Protein AF-A0A1L3EV74-F1 (afdb_monomer_lite)

Secondary structure (DSSP, 8-state):
---HHHHHHHHHHTT--HHHHHHHHT--HHHHHHHHTT-SS---THHHHHHHHHHHHHHHGGGTTTS-------------------------

Organism: NCBI:txid1440763

pLDDT: mean 75.03, std 20.14, range [35.09, 95.5]

Structure (mmCIF, N/CA/C/O backbone):
data_AF-A0A1L3EV74-F1
#
_entry.id   AF-A0A1L3EV74-F1
#
loop_
_atom_site.group_PDB
_atom_site.id
_atom_site.type_symbol
_atom_site.label_atom_id
_atom_site.label_alt_id
_atom_site.label_comp_id
_atom_site.label_asym_id
_atom_site.label_entity_id
_atom_site.label_seq_id
_atom_site.pdbx_PDB_ins_code
_atom_site.Cartn_x
_atom_site.Cartn_y
_atom_site.Cartn_z
_atom_site.occupancy
_atom_site.B_iso_or_equiv
_atom_site.auth_seq_id
_atom_site.auth_comp_id
_atom_site.auth_asym_id
_atom_site.auth_atom_id
_atom_site.pdbx_PDB_model_num
ATOM 1 N N . MET A 1 1 ? 7.527 17.237 1.316 1.00 52.69 1 MET A N 1
ATOM 2 C CA . MET A 1 1 ? 7.596 16.478 0.046 1.00 52.69 1 MET A CA 1
ATOM 3 C C . MET A 1 1 ? 7.131 15.057 0.343 1.00 52.69 1 MET A C 1
ATOM 5 O O . MET A 1 1 ? 7.658 14.478 1.282 1.00 52.69 1 MET A O 1
ATOM 9 N N . GLN A 1 2 ? 6.106 14.531 -0.337 1.00 72.62 2 GLN A N 1
ATOM 10 C CA . GLN A 1 2 ? 5.629 13.170 -0.049 1.00 72.62 2 GLN A CA 1
ATOM 11 C C . GLN A 1 2 ? 6.595 12.143 -0.646 1.00 72.62 2 GLN A C 1
ATOM 13 O O . GLN A 1 2 ? 6.787 12.114 -1.860 1.00 72.62 2 GLN A O 1
ATOM 18 N N . THR A 1 3 ? 7.202 11.317 0.203 1.00 89.06 3 THR A N 1
ATOM 19 C CA . THR A 1 3 ? 8.071 10.212 -0.217 1.00 89.06 3 THR A CA 1
ATOM 20 C C . THR A 1 3 ? 7.285 8.900 -0.263 1.00 89.06 3 THR A C 1
ATOM 22 O O . THR A 1 3 ? 6.157 8.814 0.229 1.00 89.06 3 THR A O 1
ATOM 25 N N . TRP A 1 4 ? 7.882 7.850 -0.830 1.00 89.88 4 TRP A N 1
ATOM 26 C CA . TRP A 1 4 ? 7.313 6.500 -0.768 1.00 89.88 4 TRP A CA 1
ATOM 27 C C . TRP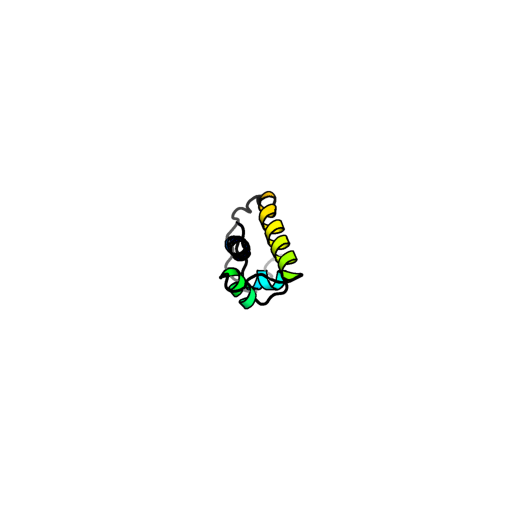 A 1 4 ? 7.139 6.010 0.667 1.00 89.88 4 TRP A C 1
ATOM 29 O O . TRP A 1 4 ? 6.094 5.451 0.985 1.00 89.88 4 TRP A O 1
ATOM 39 N N . ALA A 1 5 ? 8.111 6.306 1.532 1.00 91.19 5 ALA A N 1
ATOM 40 C CA . ALA A 1 5 ? 8.027 6.024 2.957 1.00 91.19 5 ALA A CA 1
ATOM 41 C C . ALA A 1 5 ? 6.789 6.678 3.581 1.00 91.19 5 ALA A C 1
ATOM 43 O O . ALA A 1 5 ? 5.979 5.985 4.183 1.00 91.19 5 ALA A O 1
ATOM 44 N N . THR A 1 6 ? 6.570 7.976 3.338 1.00 91.31 6 THR A N 1
ATOM 45 C CA . THR A 1 6 ? 5.391 8.690 3.857 1.00 91.31 6 THR A CA 1
ATOM 46 C C . THR A 1 6 ? 4.078 8.067 3.380 1.00 91.31 6 THR A C 1
ATOM 48 O O . THR A 1 6 ? 3.153 7.925 4.172 1.00 91.31 6 THR A O 1
ATOM 51 N N . ARG A 1 7 ? 3.992 7.652 2.109 1.00 91.69 7 ARG A N 1
ATOM 52 C CA . ARG A 1 7 ? 2.790 6.996 1.562 1.00 91.69 7 ARG A CA 1
ATOM 53 C C . ARG A 1 7 ? 2.516 5.651 2.224 1.00 91.69 7 ARG A C 1
ATOM 55 O O . ARG A 1 7 ? 1.368 5.333 2.514 1.00 91.69 7 ARG A O 1
ATOM 62 N N . ILE A 1 8 ? 3.564 4.864 2.458 1.00 92.62 8 ILE A N 1
ATOM 63 C CA . ILE A 1 8 ? 3.444 3.581 3.151 1.00 92.62 8 ILE A CA 1
ATOM 64 C C . ILE A 1 8 ? 3.030 3.816 4.607 1.00 92.62 8 ILE A C 1
ATOM 66 O O . ILE A 1 8 ? 2.105 3.160 5.070 1.00 92.62 8 ILE A O 1
ATOM 70 N N . SER A 1 9 ? 3.627 4.795 5.293 1.00 93.00 9 SER A N 1
ATOM 71 C CA . SER A 1 9 ? 3.243 5.165 6.659 1.00 93.00 9 SER A CA 1
ATOM 72 C C . SER A 1 9 ? 1.782 5.612 6.772 1.00 93.00 9 SER A C 1
ATOM 74 O O . SER A 1 9 ? 1.125 5.296 7.762 1.00 93.00 9 SER A O 1
ATOM 76 N N . ASP A 1 10 ? 1.247 6.319 5.774 1.00 92.50 10 ASP A N 1
ATOM 77 C CA . ASP A 1 10 ? -0.170 6.703 5.763 1.00 92.50 10 ASP A CA 1
ATOM 78 C C . ASP A 1 10 ? -1.081 5.471 5.612 1.00 92.50 10 ASP A C 1
ATOM 80 O O . ASP A 1 10 ? -2.010 5.265 6.394 1.00 92.50 10 ASP A O 1
ATOM 84 N N . LEU A 1 11 ? -0.742 4.569 4.682 1.00 92.81 11 LEU A N 1
ATOM 85 C CA . LEU A 1 11 ? -1.455 3.301 4.503 1.00 92.81 11 LEU A CA 1
ATOM 86 C C . LEU A 1 11 ? -1.439 2.444 5.781 1.00 92.81 11 LEU A C 1
ATOM 88 O O . LEU A 1 11 ? -2.483 1.910 6.161 1.00 92.81 11 LEU A O 1
ATOM 92 N N . THR A 1 12 ? -0.301 2.354 6.479 1.00 94.00 12 THR A N 1
ATOM 93 C CA . THR A 1 12 ? -0.206 1.610 7.747 1.00 94.00 12 THR A CA 1
ATOM 94 C C . THR A 1 12 ? -0.948 2.290 8.888 1.00 94.00 12 THR A C 1
ATOM 96 O O . THR A 1 12 ? -1.573 1.613 9.699 1.00 94.00 12 THR A O 1
ATOM 99 N N . SER A 1 13 ? -0.952 3.626 8.933 1.00 93.38 13 SER A N 1
ATOM 100 C CA . SER A 1 13 ? -1.714 4.392 9.936 1.00 93.38 13 SER A CA 1
ATOM 101 C C . SER A 1 13 ? -3.224 4.170 9.814 1.00 93.38 13 SER A C 1
ATOM 103 O O . SER A 1 13 ? -3.981 4.474 10.731 1.00 93.38 13 SER A O 1
ATOM 105 N N . ARG A 1 14 ? -3.666 3.608 8.687 1.00 88.38 14 ARG A N 1
ATOM 106 C CA . ARG A 1 14 ? -5.055 3.249 8.403 1.00 88.38 14 ARG A CA 1
ATOM 107 C C . ARG A 1 14 ? -5.332 1.753 8.520 1.00 88.38 14 ARG A C 1
ATOM 109 O O . ARG A 1 14 ? -6.341 1.279 8.005 1.00 88.38 14 ARG A O 1
ATOM 116 N N . GLY A 1 15 ? -4.434 1.025 9.181 1.00 91.81 15 GLY A N 1
ATOM 117 C CA . GLY A 1 15 ? -4.615 -0.377 9.547 1.00 91.81 15 GLY A CA 1
ATOM 118 C C . GLY A 1 15 ? -4.146 -1.388 8.505 1.00 91.81 15 GLY A C 1
ATOM 119 O O . GLY A 1 15 ? -4.350 -2.577 8.708 1.00 91.81 15 GLY A O 1
ATOM 120 N N . MET A 1 16 ? -3.519 -0.959 7.407 1.00 93.69 16 MET A N 1
ATOM 121 C CA . MET A 1 16 ? -2.997 -1.893 6.405 1.00 93.69 16 MET A CA 1
ATOM 122 C C . MET A 1 16 ? -1.629 -2.440 6.815 1.00 93.69 16 MET A C 1
ATOM 124 O O . MET A 1 16 ? -0.743 -1.685 7.216 1.00 93.69 16 MET A O 1
ATOM 128 N N . THR A 1 17 ? -1.421 -3.744 6.660 1.00 95.50 17 THR A N 1
ATOM 129 C CA . THR A 1 17 ? -0.127 -4.382 6.938 1.00 95.50 17 THR A CA 1
ATOM 130 C C . THR A 1 17 ? 0.820 -4.316 5.735 1.00 95.50 17 THR A C 1
ATOM 132 O O . THR A 1 17 ? 0.397 -4.168 4.587 1.00 95.50 17 THR A O 1
ATOM 135 N N . TYR A 1 18 ? 2.130 -4.475 5.960 1.00 93.88 18 TYR A N 1
ATOM 136 C CA . TYR A 1 18 ? 3.105 -4.547 4.859 1.00 93.88 18 TYR A CA 1
ATOM 137 C C . TYR A 1 18 ? 2.870 -5.728 3.915 1.00 93.88 18 TYR A C 1
ATOM 139 O O . TYR A 1 18 ? 3.173 -5.614 2.729 1.00 93.88 18 TYR A O 1
ATOM 147 N N . ALA A 1 19 ? 2.317 -6.833 4.421 1.00 94.62 19 ALA A N 1
ATOM 148 C CA . ALA A 1 19 ? 1.920 -7.972 3.601 1.00 94.62 19 ALA A CA 1
ATOM 149 C C . ALA A 1 19 ? 0.792 -7.585 2.640 1.00 94.62 19 ALA A C 1
ATOM 151 O O . ALA A 1 19 ? 0.947 -7.733 1.434 1.00 94.62 19 ALA A O 1
ATOM 152 N N . GLU A 1 20 ? -0.290 -6.988 3.145 1.00 94.12 20 GLU A N 1
ATOM 153 C CA . GLU A 1 20 ? -1.408 -6.540 2.305 1.00 94.12 20 GLU A CA 1
ATOM 154 C C . GLU A 1 20 ? -0.992 -5.471 1.289 1.00 94.12 20 GLU A C 1
ATOM 156 O O . GLU A 1 20 ? -1.413 -5.509 0.133 1.00 94.12 20 GLU A O 1
ATOM 161 N N . ILE A 1 21 ? -0.153 -4.514 1.698 1.00 93.81 21 ILE A N 1
ATOM 162 C CA . ILE A 1 21 ? 0.375 -3.492 0.787 1.00 93.81 21 ILE A CA 1
ATOM 163 C C . ILE A 1 21 ? 1.202 -4.161 -0.317 1.00 93.81 21 ILE A C 1
ATOM 165 O O . ILE A 1 21 ? 1.027 -3.823 -1.487 1.00 93.81 21 ILE A O 1
ATOM 169 N N . GLY A 1 22 ? 2.062 -5.116 0.048 1.00 93.75 22 GLY A N 1
ATOM 170 C CA . GLY A 1 22 ? 2.901 -5.881 -0.871 1.00 93.75 22 GLY A CA 1
ATOM 171 C C . GLY A 1 22 ? 2.094 -6.651 -1.912 1.00 93.75 22 GLY A C 1
ATOM 172 O O . GLY A 1 22 ? 2.308 -6.456 -3.109 1.00 93.75 22 GLY A O 1
ATOM 173 N N . GLU A 1 23 ? 1.097 -7.417 -1.468 1.00 94.25 23 GLU A N 1
ATOM 174 C CA . GLU A 1 23 ? 0.186 -8.167 -2.342 1.00 94.25 23 GLU A CA 1
ATOM 175 C C . GLU A 1 23 ? -0.496 -7.253 -3.370 1.00 94.25 23 GLU A C 1
ATOM 177 O O . GLU A 1 23 ? -0.559 -7.562 -4.561 1.00 94.25 23 GLU A O 1
ATOM 182 N N . ARG A 1 24 ? -0.950 -6.067 -2.945 1.00 93.06 24 ARG A N 1
ATOM 183 C CA . ARG A 1 24 ? -1.648 -5.127 -3.839 1.00 93.06 24 ARG A CA 1
ATOM 184 C C . ARG A 1 24 ? -0.737 -4.452 -4.860 1.00 93.06 24 ARG A C 1
ATOM 186 O O . ARG A 1 24 ? -1.208 -4.093 -5.940 1.00 93.06 24 ARG A O 1
ATOM 193 N N . ILE A 1 25 ? 0.541 -4.254 -4.543 1.00 93.00 25 ILE A N 1
ATOM 194 C CA . ILE A 1 25 ? 1.500 -3.591 -5.444 1.00 93.00 25 ILE A CA 1
ATOM 195 C C . ILE A 1 25 ? 2.431 -4.572 -6.168 1.00 93.00 25 ILE A C 1
ATOM 197 O O . ILE A 1 25 ? 3.231 -4.129 -6.989 1.00 93.00 25 ILE A O 1
ATOM 201 N N . GLY A 1 26 ? 2.314 -5.876 -5.896 1.00 91.94 26 GLY A N 1
ATOM 202 C CA . GLY A 1 26 ? 3.137 -6.929 -6.494 1.00 91.94 26 GLY A CA 1
ATOM 203 C C . GLY A 1 26 ? 4.560 -7.002 -5.931 1.00 91.94 26 GLY A C 1
ATOM 204 O O . GLY A 1 26 ? 5.486 -7.340 -6.663 1.00 91.94 26 GLY A O 1
ATOM 205 N N . LEU A 1 27 ? 4.759 -6.644 -4.658 1.00 90.31 27 LEU A N 1
ATOM 206 C CA . LEU A 1 27 ? 6.063 -6.672 -3.987 1.00 90.31 27 LEU A CA 1
ATOM 207 C C . LEU A 1 27 ? 6.031 -7.535 -2.726 1.00 90.31 27 LEU A C 1
ATOM 209 O O . LEU A 1 27 ? 5.025 -7.610 -2.031 1.00 90.31 27 LEU A O 1
ATOM 213 N N . ALA A 1 28 ? 7.175 -8.119 -2.375 1.00 92.44 28 ALA A N 1
ATOM 214 C CA . ALA A 1 28 ? 7.320 -8.823 -1.108 1.00 92.44 28 ALA A CA 1
ATOM 215 C C . ALA A 1 28 ? 7.203 -7.851 0.090 1.00 92.44 28 ALA A C 1
ATOM 217 O O . ALA A 1 28 ? 7.687 -6.715 0.008 1.00 92.44 28 ALA A O 1
ATOM 218 N N . PRO A 1 29 ? 6.659 -8.289 1.244 1.00 91.25 29 PRO A N 1
ATOM 219 C CA . PRO A 1 29 ? 6.520 -7.447 2.438 1.00 91.25 29 PRO A CA 1
ATOM 220 C C . PRO A 1 29 ? 7.857 -6.878 2.929 1.00 91.25 29 PRO A C 1
ATOM 222 O O . PRO A 1 29 ? 7.922 -5.734 3.375 1.00 91.25 29 PRO A O 1
ATOM 225 N N . SER A 1 30 ? 8.951 -7.633 2.790 1.00 91.06 30 SER A N 1
ATOM 226 C CA . SER A 1 30 ? 10.302 -7.159 3.119 1.00 91.06 30 SER A CA 1
ATOM 227 C C . SER A 1 30 ? 10.738 -5.986 2.234 1.00 91.06 30 SER A C 1
ATOM 229 O O . SER A 1 30 ? 11.356 -5.044 2.723 1.00 91.06 30 SER A O 1
ATOM 231 N N . THR A 1 31 ? 10.366 -5.994 0.949 1.00 90.38 31 THR A N 1
ATOM 232 C CA . THR A 1 31 ? 10.621 -4.881 0.021 1.00 90.38 31 THR A CA 1
ATOM 233 C C . THR A 1 31 ? 9.793 -3.653 0.394 1.00 90.38 31 THR A C 1
ATOM 235 O O . THR A 1 31 ? 10.300 -2.535 0.340 1.00 90.38 31 THR A O 1
ATOM 238 N N . VAL A 1 32 ? 8.545 -3.842 0.834 1.00 92.06 32 VAL A N 1
ATOM 239 C CA . VAL A 1 32 ? 7.713 -2.750 1.370 1.00 92.06 32 VAL A CA 1
ATOM 240 C C . VAL A 1 32 ? 8.358 -2.134 2.616 1.00 92.06 32 VAL A C 1
ATOM 242 O O . VAL A 1 32 ? 8.415 -0.912 2.721 1.00 92.06 32 VAL A O 1
ATOM 245 N N . GLY A 1 33 ? 8.917 -2.946 3.518 1.00 91.56 33 GLY A N 1
ATOM 246 C CA . GLY A 1 33 ? 9.650 -2.461 4.694 1.00 91.56 33 GLY A CA 1
ATOM 247 C C . GLY A 1 33 ? 10.917 -1.662 4.352 1.00 91.56 33 GLY A C 1
ATOM 248 O O . GLY A 1 33 ? 11.200 -0.641 4.984 1.00 91.56 33 GLY A O 1
ATOM 249 N N . ASP A 1 34 ? 11.654 -2.073 3.318 1.00 90.56 34 ASP A N 1
ATOM 250 C CA . ASP A 1 34 ? 12.850 -1.363 2.836 1.00 90.56 34 ASP A CA 1
ATOM 251 C C . ASP A 1 34 ? 12.498 0.003 2.210 1.00 90.56 34 ASP A C 1
ATOM 253 O O . ASP A 1 34 ? 13.191 1.003 2.425 1.00 90.56 34 ASP A O 1
ATOM 257 N N . LEU A 1 35 ? 11.356 0.069 1.512 1.00 89.88 35 LEU A N 1
ATOM 258 C CA . LEU A 1 35 ? 10.765 1.308 0.999 1.00 89.88 35 LEU A CA 1
ATOM 259 C C . LEU A 1 35 ? 10.242 2.212 2.125 1.00 89.88 35 LEU A C 1
ATOM 261 O O . LEU A 1 35 ? 10.455 3.424 2.077 1.00 89.88 35 LEU A O 1
ATOM 265 N N . ALA A 1 36 ? 9.595 1.636 3.142 1.00 89.94 36 ALA A N 1
ATOM 266 C CA . ALA A 1 36 ? 9.091 2.356 4.313 1.00 89.94 36 ALA A CA 1
ATOM 267 C C . ALA A 1 36 ? 10.226 2.992 5.126 1.00 89.94 36 ALA A C 1
ATOM 269 O O . ALA A 1 36 ? 10.107 4.117 5.601 1.00 89.94 36 ALA A O 1
ATOM 270 N N . SER A 1 37 ? 11.356 2.292 5.231 1.00 88.56 37 SER A N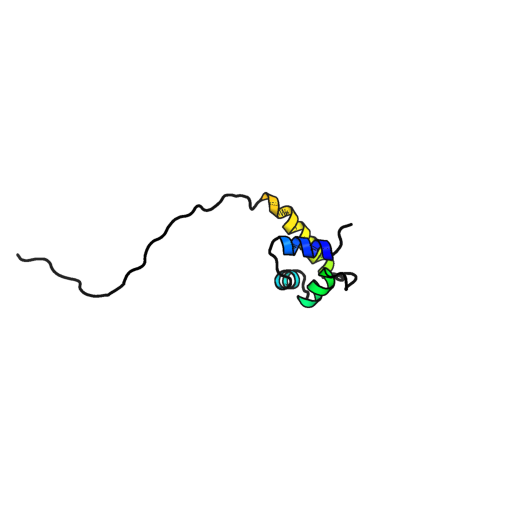 1
ATOM 271 C CA . SER A 1 37 ? 12.547 2.768 5.943 1.00 88.56 37 SER A CA 1
ATOM 272 C C . SER A 1 37 ? 13.388 3.755 5.121 1.00 88.56 37 SER A C 1
ATOM 274 O O . SER A 1 37 ? 14.378 4.280 5.622 1.00 88.56 37 SER A O 1
ATOM 276 N N . GLY A 1 38 ? 13.041 3.983 3.847 1.00 82.19 38 GLY A N 1
ATOM 277 C CA . GLY A 1 38 ? 13.797 4.848 2.936 1.00 82.19 38 GLY A CA 1
ATOM 278 C C . GLY A 1 38 ? 15.153 4.282 2.499 1.00 82.19 38 GLY A C 1
ATOM 279 O O . GLY A 1 38 ? 15.969 5.018 1.943 1.00 82.19 38 GLY A O 1
ATOM 280 N N . ARG A 1 39 ? 15.407 2.988 2.740 1.00 75.06 39 ARG A N 1
ATOM 281 C CA . ARG A 1 39 ? 16.663 2.311 2.382 1.00 75.06 39 ARG A CA 1
ATOM 282 C C . ARG A 1 39 ? 16.709 1.993 0.876 1.00 75.06 39 ARG A C 1
ATOM 284 O O . ARG A 1 39 ? 17.773 2.084 0.264 1.00 75.06 39 ARG A O 1
ATOM 291 N N . SER A 1 40 ? 15.543 1.772 0.257 1.00 77.19 40 SER A N 1
ATOM 292 C CA . SER A 1 40 ? 15.368 1.671 -1.199 1.00 77.19 40 SER A CA 1
ATOM 293 C C . SER A 1 40 ? 14.931 2.987 -1.834 1.00 77.19 40 SER A C 1
ATOM 295 O O . SER A 1 40 ? 13.975 3.627 -1.399 1.00 77.19 40 SER A O 1
ATOM 297 N N . LYS A 1 41 ? 15.595 3.367 -2.936 1.00 65.50 41 LYS A N 1
ATOM 298 C CA . LYS A 1 41 ? 15.405 4.682 -3.572 1.00 65.50 41 LYS A CA 1
ATOM 299 C C . LYS A 1 41 ? 14.090 4.868 -4.332 1.00 65.50 41 LYS A C 1
ATOM 301 O O . LYS A 1 41 ? 13.727 6.020 -4.544 1.00 65.50 41 LYS A O 1
ATOM 306 N N . SER A 1 42 ? 13.383 3.813 -4.749 1.00 67.81 42 SER A N 1
ATOM 307 C CA . SER A 1 42 ? 11.999 3.865 -5.272 1.00 67.81 42 SER A CA 1
ATOM 308 C C . SER A 1 42 ? 11.521 2.471 -5.703 1.00 67.81 42 SER A C 1
ATOM 310 O O . SER A 1 42 ? 12.328 1.721 -6.260 1.00 67.81 42 SER A O 1
ATOM 312 N N . PRO A 1 43 ? 10.224 2.138 -5.554 1.00 76.75 43 PRO A N 1
ATOM 313 C CA . PRO A 1 43 ? 9.640 1.032 -6.302 1.00 76.75 43 PRO A CA 1
ATOM 314 C C . PRO A 1 43 ? 9.780 1.343 -7.799 1.00 76.75 43 PRO A C 1
ATOM 316 O O . PRO A 1 43 ? 9.627 2.494 -8.212 1.00 76.75 43 PRO A O 1
ATOM 319 N N . ARG A 1 44 ? 10.131 0.354 -8.625 1.00 81.69 44 ARG A N 1
ATOM 320 C CA . ARG A 1 44 ? 10.313 0.558 -10.072 1.00 81.69 44 ARG A CA 1
ATOM 321 C C . ARG A 1 44 ? 9.077 0.144 -10.862 1.00 81.69 44 ARG A C 1
ATOM 323 O O . ARG A 1 44 ? 8.354 -0.763 -10.463 1.00 81.69 44 ARG A O 1
ATOM 330 N N . GLY A 1 45 ? 8.879 0.813 -11.998 1.00 86.12 45 GLY A N 1
ATOM 331 C CA . GLY A 1 45 ? 7.870 0.466 -12.996 1.00 86.12 45 GLY A CA 1
ATOM 332 C C . GLY A 1 45 ? 6.453 0.435 -12.428 1.00 86.12 45 GLY A C 1
ATOM 333 O O . GLY A 1 45 ? 5.967 1.414 -11.866 1.00 86.12 45 GLY A O 1
ATOM 334 N N . GLU A 1 46 ? 5.802 -0.711 -12.578 1.00 88.62 46 GLU A N 1
ATOM 335 C CA . GLU A 1 46 ? 4.400 -0.916 -12.224 1.00 88.62 46 GLU A CA 1
ATOM 336 C C . GLU A 1 46 ? 4.121 -0.750 -10.719 1.00 88.62 46 GLU A C 1
ATOM 338 O O . GLU A 1 46 ? 3.108 -0.162 -10.340 1.00 88.62 46 GLU A O 1
ATOM 343 N N . ALA A 1 47 ? 5.052 -1.162 -9.851 1.00 90.38 47 ALA A N 1
ATOM 344 C CA . ALA A 1 47 ? 4.875 -1.074 -8.402 1.00 90.38 47 ALA A CA 1
ATOM 345 C C . ALA A 1 47 ? 4.742 0.379 -7.913 1.00 90.38 47 ALA A C 1
ATOM 347 O O . ALA A 1 47 ? 3.977 0.661 -6.992 1.00 90.38 47 ALA A O 1
ATOM 348 N N . ALA A 1 48 ? 5.439 1.327 -8.552 1.00 90.94 48 ALA A N 1
ATOM 349 C CA . ALA A 1 48 ? 5.302 2.750 -8.239 1.00 90.94 48 ALA A CA 1
ATOM 350 C C . ALA A 1 48 ? 3.912 3.282 -8.605 1.00 90.94 48 ALA A C 1
ATOM 352 O O . ALA A 1 48 ? 3.311 4.039 -7.839 1.00 90.94 48 ALA A O 1
ATOM 353 N N . ILE A 1 49 ? 3.392 2.861 -9.760 1.00 92.81 49 ILE A N 1
ATOM 354 C CA . ILE A 1 49 ? 2.063 3.245 -10.240 1.00 92.81 49 ILE A CA 1
ATOM 355 C C . ILE A 1 49 ? 1.002 2.684 -9.288 1.00 92.81 49 ILE A C 1
ATOM 357 O O . ILE A 1 49 ? 0.187 3.448 -8.772 1.00 92.81 49 ILE A O 1
ATOM 361 N N . ARG A 1 50 ? 1.072 1.383 -8.976 1.00 93.75 50 ARG A N 1
ATOM 362 C CA . ARG A 1 50 ? 0.134 0.707 -8.067 1.00 93.75 50 ARG A CA 1
ATOM 363 C C . ARG A 1 50 ? 0.170 1.281 -6.655 1.00 93.75 50 ARG A C 1
ATOM 365 O O . ARG A 1 50 ? -0.884 1.502 -6.070 1.00 93.75 50 ARG A O 1
ATOM 372 N N . LEU A 1 51 ? 1.352 1.584 -6.115 1.00 92.06 51 LEU A N 1
ATOM 373 C CA . LEU A 1 51 ? 1.473 2.187 -4.785 1.00 92.06 51 LEU A CA 1
ATOM 374 C C . LEU A 1 51 ? 0.887 3.604 -4.744 1.00 92.06 51 LEU A C 1
ATOM 376 O O . LEU A 1 51 ? 0.205 3.968 -3.787 1.00 92.06 51 LEU A O 1
ATOM 380 N N . ASN A 1 52 ? 1.128 4.405 -5.784 1.00 92.69 52 ASN A N 1
ATOM 381 C CA . ASN A 1 52 ? 0.530 5.732 -5.899 1.00 92.69 52 ASN A CA 1
ATOM 382 C C . ASN A 1 52 ? -0.999 5.653 -5.991 1.00 92.69 52 ASN A C 1
ATOM 384 O O . ASN A 1 52 ? -1.692 6.423 -5.329 1.00 92.69 52 ASN A O 1
ATOM 388 N N . ASP A 1 53 ? -1.513 4.730 -6.798 1.00 93.62 53 ASP A N 1
ATOM 389 C CA . ASP A 1 53 ? -2.946 4.548 -6.988 1.00 93.62 53 ASP A CA 1
ATOM 390 C C . ASP A 1 53 ? -3.634 4.032 -5.716 1.00 93.62 53 ASP A C 1
ATOM 392 O O . ASP A 1 53 ? -4.599 4.637 -5.256 1.00 93.62 53 ASP A O 1
ATOM 396 N N . LEU A 1 54 ? -3.058 3.021 -5.055 1.00 93.06 54 LEU A N 1
ATOM 397 C CA . LEU A 1 54 ? -3.529 2.505 -3.767 1.00 93.06 54 LEU A CA 1
ATOM 398 C C . LEU A 1 54 ? -3.599 3.605 -2.702 1.00 93.06 54 LEU A C 1
ATOM 400 O O . LEU A 1 54 ? -4.600 3.723 -1.993 1.00 93.06 54 LEU A O 1
ATOM 404 N N . HIS A 1 55 ? -2.551 4.427 -2.606 1.00 93.69 55 HIS A N 1
ATOM 405 C CA . HIS A 1 55 ? -2.523 5.564 -1.694 1.00 93.69 55 HIS A CA 1
ATOM 406 C C . HIS A 1 55 ? -3.645 6.559 -2.007 1.00 93.69 55 HIS A C 1
ATOM 408 O O . HIS A 1 55 ? -4.395 6.931 -1.108 1.00 93.69 55 HIS A O 1
ATOM 414 N N . ARG A 1 56 ? -3.820 6.947 -3.278 1.00 92.00 56 ARG A N 1
ATOM 415 C CA . ARG A 1 56 ? -4.891 7.867 -3.699 1.00 92.00 56 ARG A CA 1
ATOM 416 C C . ARG A 1 56 ? -6.282 7.314 -3.403 1.00 92.00 56 ARG A C 1
ATOM 418 O O . ARG A 1 56 ? -7.071 8.013 -2.775 1.00 92.00 56 ARG A O 1
ATOM 425 N N . GLN A 1 57 ? -6.562 6.070 -3.796 1.00 91.12 57 GLN A N 1
ATOM 426 C CA . GLN A 1 57 ? -7.845 5.411 -3.540 1.00 91.12 57 GLN A CA 1
ATOM 427 C C . GLN A 1 57 ? -8.179 5.439 -2.054 1.00 91.12 57 GLN A C 1
ATOM 429 O O . GLN A 1 57 ? -9.251 5.886 -1.657 1.00 91.12 57 GLN A O 1
ATOM 434 N N . ARG A 1 58 ? -7.223 5.029 -1.215 1.00 89.56 58 ARG A N 1
ATOM 435 C CA . ARG A 1 58 ? -7.423 5.041 0.226 1.00 89.56 58 ARG A CA 1
ATOM 436 C C . ARG A 1 58 ? -7.663 6.464 0.699 1.00 89.56 58 ARG A C 1
ATOM 438 O O . ARG A 1 58 ? -8.638 6.680 1.415 1.00 89.56 58 ARG A O 1
ATOM 445 N N . MET A 1 59 ? -6.828 7.444 0.355 1.00 88.44 59 MET A N 1
ATOM 446 C CA . MET A 1 59 ? -7.005 8.826 0.835 1.00 88.44 59 MET A CA 1
ATOM 447 C C . MET A 1 59 ? -8.366 9.420 0.464 1.00 88.44 59 MET A C 1
ATOM 449 O O . MET A 1 59 ? -8.954 10.120 1.286 1.00 88.44 59 MET A O 1
ATOM 453 N N . ASN A 1 60 ? -8.906 9.062 -0.700 1.00 83.31 60 ASN A N 1
ATOM 454 C CA . ASN A 1 60 ? -10.237 9.477 -1.136 1.00 83.31 60 ASN A CA 1
ATOM 455 C C . ASN A 1 60 ? -11.394 8.723 -0.450 1.00 83.31 60 ASN A C 1
ATOM 457 O O . ASN A 1 60 ? -12.472 9.290 -0.312 1.00 83.31 60 ASN A O 1
ATOM 461 N N . GLN A 1 61 ? -11.186 7.501 0.048 1.00 70.25 61 GLN A N 1
ATOM 462 C CA . GLN A 1 61 ? -12.220 6.702 0.732 1.00 70.25 61 GLN A CA 1
ATOM 463 C C . GLN A 1 61 ? -12.660 7.249 2.107 1.00 70.25 61 GLN A C 1
ATOM 465 O O . GLN A 1 61 ? -13.548 6.675 2.727 1.00 70.25 61 GLN A O 1
ATOM 470 N N . ARG A 1 62 ? -12.108 8.373 2.595 1.00 57.16 62 ARG A N 1
ATOM 471 C CA . ARG A 1 62 ? -12.618 9.034 3.816 1.00 57.16 62 ARG A CA 1
ATOM 472 C C . ARG A 1 62 ? -14.047 9.586 3.681 1.00 57.16 62 ARG A C 1
ATOM 474 O O . ARG A 1 62 ? -14.625 9.961 4.696 1.00 57.16 62 ARG A O 1
ATOM 481 N N . VAL A 1 63 ? -14.592 9.683 2.467 1.00 54.00 63 VAL A N 1
ATOM 482 C CA . VAL A 1 63 ? -15.910 10.300 2.240 1.00 54.00 63 VAL A CA 1
ATOM 483 C C . VAL A 1 63 ? -17.061 9.293 2.353 1.00 54.00 63 VAL A C 1
ATOM 485 O O . VAL A 1 63 ? -18.156 9.696 2.723 1.00 54.00 63 VAL A O 1
ATOM 488 N N . GLU A 1 64 ? -16.830 7.995 2.123 1.00 47.09 64 GLU A N 1
ATOM 489 C CA . GLU A 1 64 ? -17.936 7.025 1.986 1.00 47.09 64 GLU A CA 1
ATOM 490 C C . GLU A 1 64 ? -18.060 6.004 3.131 1.00 47.09 64 GLU A C 1
ATOM 492 O O . GLU A 1 64 ? -19.114 5.397 3.281 1.00 47.09 64 GLU A O 1
ATOM 497 N N . ASP A 1 65 ? -17.058 5.871 4.007 1.00 45.94 65 ASP A N 1
ATOM 498 C CA . ASP A 1 65 ? -17.105 4.946 5.161 1.00 45.94 65 ASP A CA 1
ATOM 499 C C . ASP A 1 65 ? -17.664 5.595 6.449 1.00 45.94 65 ASP A C 1
ATOM 501 O O . ASP A 1 65 ? -17.516 5.074 7.547 1.00 45.94 65 ASP A O 1
ATOM 505 N N . GLN A 1 66 ? -18.309 6.765 6.336 1.00 42.97 66 GLN A N 1
ATOM 506 C CA . GLN A 1 66 ? -19.070 7.384 7.436 1.00 42.97 66 GLN A CA 1
ATOM 507 C C . GLN A 1 66 ? -20.585 7.102 7.359 1.00 42.97 66 GLN A C 1
ATOM 509 O O . GLN A 1 66 ? -21.368 7.788 8.015 1.00 42.97 66 GLN A O 1
ATOM 514 N N . HIS A 1 67 ? -21.026 6.083 6.610 1.00 35.09 67 HIS A N 1
ATOM 515 C CA . HIS A 1 67 ? -22.421 5.627 6.648 1.00 35.09 67 HIS A CA 1
ATOM 516 C C . HIS A 1 67 ? -22.679 4.678 7.841 1.00 35.09 67 HIS A C 1
ATOM 518 O O . HIS A 1 67 ? -22.784 3.470 7.685 1.00 35.09 67 HIS A O 1
ATOM 524 N N . GLU A 1 68 ? -22.789 5.303 9.018 1.00 50.41 68 GLU A N 1
ATOM 525 C CA . GLU A 1 68 ? -23.558 4.921 10.219 1.00 50.41 68 GLU A CA 1
ATOM 526 C C . GLU A 1 68 ? -23.166 3.650 11.041 1.00 50.41 68 GLU A C 1
ATOM 528 O O . GLU A 1 68 ? -22.859 2.591 10.493 1.00 50.41 68 GLU A O 1
ATOM 533 N N . PRO A 1 69 ? -23.184 3.724 12.399 1.00 50.31 69 PRO A N 1
ATOM 534 C CA . PRO A 1 69 ? -22.736 2.658 13.278 1.00 50.31 69 PRO A CA 1
ATOM 535 C C . PRO A 1 69 ? -23.844 1.623 13.484 1.00 50.31 69 PRO A C 1
ATOM 537 O O . PRO A 1 69 ? -24.959 1.951 13.902 1.00 50.31 69 PRO A O 1
ATOM 540 N N . HIS A 1 70 ? -23.524 0.341 13.310 1.00 49.53 70 HIS A N 1
ATOM 541 C CA . HIS A 1 70 ? -24.359 -0.696 13.900 1.00 49.53 70 HIS A CA 1
ATOM 542 C C . HIS A 1 70 ? -24.168 -0.674 15.419 1.00 49.53 70 HIS A C 1
ATOM 544 O O . HIS A 1 70 ? -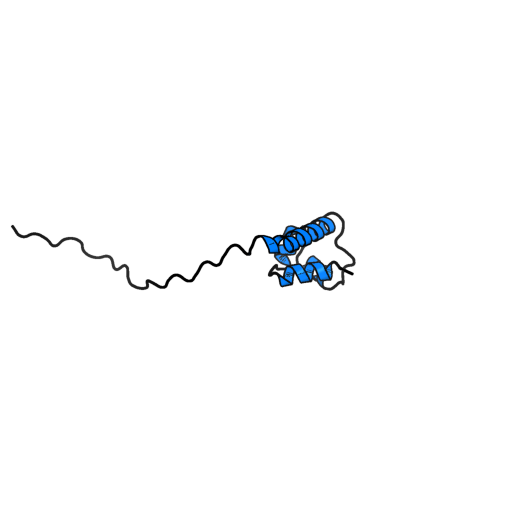23.176 -1.128 15.989 1.00 49.53 70 HIS A O 1
ATOM 550 N N . ARG A 1 71 ? -25.170 -0.070 16.056 1.00 49.12 71 ARG A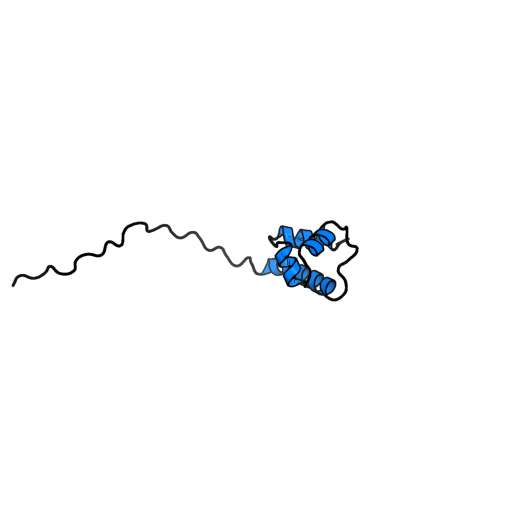 N 1
ATOM 551 C CA . ARG A 1 71 ? -25.524 -0.206 17.462 1.00 49.12 71 ARG A CA 1
ATOM 552 C C . ARG A 1 71 ? -25.342 -1.647 17.951 1.00 49.12 71 ARG A C 1
ATOM 554 O O . ARG A 1 71 ? -25.801 -2.592 17.319 1.00 49.12 71 ARG A O 1
ATOM 561 N N . THR A 1 72 ? -24.776 -1.761 19.149 1.00 53.12 72 THR A N 1
ATOM 562 C CA . THR A 1 72 ? -25.049 -2.807 20.143 1.00 53.12 72 THR A CA 1
ATOM 563 C C . THR A 1 72 ? -26.441 -3.435 20.002 1.00 53.12 72 THR A C 1
ATOM 565 O O . THR A 1 72 ? -27.453 -2.751 20.162 1.00 53.12 72 THR A O 1
ATOM 568 N N . SER A 1 73 ? -26.488 -4.751 19.794 1.00 48.56 73 SER A N 1
ATOM 569 C CA . SER A 1 73 ? -27.614 -5.633 20.136 1.00 48.56 73 SER A CA 1
ATOM 570 C C . SER A 1 73 ? -27.195 -7.080 19.861 1.00 48.56 73 SER A C 1
ATOM 572 O O . SER A 1 73 ? -26.755 -7.367 18.759 1.00 48.56 73 SER A O 1
ATOM 574 N N . ALA A 1 74 ? -27.280 -8.062 20.749 1.00 49.75 74 ALA A N 1
ATOM 575 C CA . ALA A 1 74 ? -27.582 -8.123 22.168 1.00 49.75 74 ALA A CA 1
ATOM 576 C C . ALA A 1 74 ? -27.056 -9.487 22.656 1.00 49.75 74 ALA A C 1
ATOM 578 O O . ALA A 1 74 ? -26.961 -10.443 21.886 1.00 49.75 74 ALA A O 1
ATOM 579 N N . ALA A 1 75 ? -26.726 -9.573 23.939 1.00 52.34 75 ALA A N 1
ATOM 580 C CA . ALA A 1 75 ? -26.496 -10.828 24.632 1.00 52.34 75 ALA A CA 1
ATOM 581 C C . ALA A 1 75 ? -27.734 -11.744 24.581 1.00 52.34 75 ALA A C 1
ATOM 583 O O . ALA A 1 75 ? -28.849 -11.249 24.727 1.00 52.34 75 ALA A O 1
ATOM 584 N N . SER A 1 76 ? -27.489 -13.053 24.439 1.00 49.81 76 SER A N 1
ATOM 585 C CA . SER A 1 76 ? -28.269 -14.264 24.803 1.00 49.81 76 SER A CA 1
ATOM 586 C C . SER A 1 76 ? -28.093 -15.298 23.674 1.00 49.81 76 SER A C 1
ATOM 588 O O . SER A 1 76 ? -28.218 -14.965 22.509 1.00 49.81 76 SER A O 1
ATOM 590 N N . ALA A 1 77 ? -27.697 -16.549 23.888 1.00 57.66 77 ALA A N 1
ATOM 591 C CA . ALA A 1 77 ? -27.965 -17.419 25.013 1.00 57.66 77 ALA A CA 1
ATOM 592 C C . ALA A 1 77 ? -26.821 -18.430 25.203 1.00 57.66 77 ALA A C 1
ATOM 594 O O . ALA A 1 77 ? -26.388 -19.096 24.264 1.00 57.66 77 ALA A O 1
ATOM 595 N N . GLY A 1 78 ? -26.370 -18.571 26.448 1.00 43.50 78 GLY A N 1
ATOM 596 C CA . GLY A 1 78 ? -25.953 -19.880 26.927 1.00 43.50 78 GLY A CA 1
ATOM 597 C C . GLY A 1 78 ? -27.186 -20.742 27.222 1.00 43.50 78 GLY A C 1
ATOM 598 O O . GLY A 1 78 ? -28.282 -20.209 27.385 1.00 43.50 78 GLY A O 1
ATOM 599 N N . ALA A 1 79 ? -26.932 -22.042 27.369 1.00 48.28 79 ALA A N 1
ATOM 600 C CA . ALA A 1 79 ? -27.780 -23.091 27.951 1.00 48.28 79 ALA A CA 1
ATOM 601 C C . ALA A 1 79 ? -28.427 -24.093 26.967 1.00 48.28 79 ALA A C 1
ATOM 603 O O . ALA A 1 79 ? -29.500 -23.886 26.414 1.00 48.28 79 ALA A O 1
ATOM 604 N N . THR A 1 80 ? -27.728 -25.232 26.850 1.00 51.00 80 THR A N 1
ATOM 605 C CA . THR A 1 80 ? -28.255 -26.611 26.904 1.00 51.00 80 THR A CA 1
ATOM 606 C C . THR A 1 80 ? -29.313 -27.037 25.879 1.00 51.00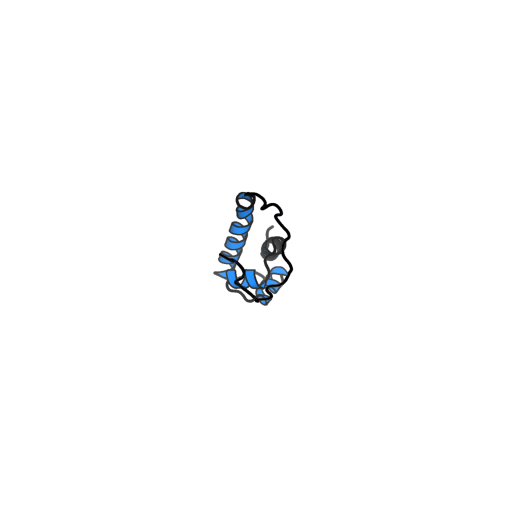 80 THR A C 1
ATOM 608 O O . THR A 1 80 ? -30.511 -26.956 26.129 1.00 51.00 80 THR A O 1
ATOM 611 N N . ALA A 1 81 ? -28.858 -27.654 24.785 1.00 44.91 81 ALA A N 1
ATOM 612 C CA . ALA A 1 81 ? -29.661 -28.599 24.010 1.00 44.91 81 ALA A CA 1
ATOM 613 C C . ALA A 1 81 ? -29.469 -30.015 24.587 1.00 44.91 81 ALA A C 1
ATOM 615 O O . ALA A 1 81 ? -28.687 -30.810 24.069 1.00 44.91 81 ALA A O 1
ATOM 616 N N . GLU A 1 82 ? -30.151 -30.308 25.697 1.00 41.22 82 GLU A N 1
ATOM 617 C CA . GLU A 1 82 ? -30.411 -31.684 26.124 1.00 41.22 82 GLU A CA 1
ATOM 618 C C . GLU A 1 82 ? -31.679 -32.151 25.399 1.00 41.22 82 GLU A C 1
ATOM 620 O O . GLU A 1 82 ? -32.776 -31.630 25.599 1.00 41.22 82 GLU A O 1
ATOM 625 N N . ALA A 1 83 ? -31.501 -33.084 24.471 1.00 48.91 83 ALA A N 1
ATOM 626 C CA . ALA A 1 83 ? -32.583 -33.726 23.754 1.00 48.91 83 ALA A CA 1
ATOM 627 C C . ALA A 1 83 ? -33.182 -34.839 24.625 1.00 48.91 83 ALA A C 1
ATOM 629 O O . ALA A 1 83 ? -32.567 -35.893 24.752 1.00 48.91 83 ALA A O 1
ATOM 630 N N . ALA A 1 84 ? -34.388 -34.647 25.167 1.00 46.94 84 ALA A N 1
ATOM 631 C CA . ALA A 1 84 ? -35.273 -35.752 25.534 1.00 46.94 84 ALA A CA 1
ATOM 632 C C . ALA A 1 84 ? -36.729 -35.299 25.755 1.00 46.94 84 ALA A C 1
ATOM 634 O O . ALA A 1 84 ? -37.027 -34.464 26.599 1.00 46.94 84 ALA A O 1
ATOM 635 N N . GLN A 1 85 ? -37.620 -36.008 25.059 1.00 51.78 85 GLN A N 1
ATOM 636 C CA . GLN A 1 85 ? -38.993 -36.351 25.447 1.00 51.78 85 GLN A CA 1
ATOM 637 C C . GLN A 1 85 ? -40.159 -35.431 25.029 1.00 51.78 85 GLN A C 1
ATOM 639 O O . GLN A 1 85 ? -40.597 -34.506 25.705 1.00 51.78 85 GLN A O 1
ATOM 644 N N . VAL A 1 86 ? -40.713 -35.826 23.882 1.00 49.97 86 VAL A N 1
ATOM 645 C CA . VAL A 1 86 ? -42.046 -35.539 23.351 1.00 49.97 86 VAL A CA 1
ATOM 646 C C . VAL A 1 86 ? -43.055 -36.559 23.915 1.00 49.97 86 VAL A C 1
ATOM 648 O O . VAL A 1 86 ? -42.717 -37.730 24.063 1.00 49.97 86 VAL A O 1
ATOM 651 N N . VAL A 1 87 ? -44.297 -36.091 24.122 1.00 46.75 87 VAL A N 1
ATOM 652 C CA . VAL A 1 87 ? -45.567 -36.801 24.427 1.00 46.75 87 VAL A CA 1
ATOM 653 C C . VAL A 1 87 ? -45.924 -36.996 25.910 1.00 46.75 87 VAL A C 1
ATOM 655 O O . VAL A 1 87 ? -45.617 -38.004 26.534 1.00 46.75 87 VAL A O 1
ATOM 658 N N . LEU A 1 88 ? -46.746 -36.066 26.417 1.00 49.66 88 LEU A N 1
ATOM 659 C CA . LEU A 1 88 ? -47.834 -36.385 27.346 1.00 49.66 88 LEU A CA 1
ATOM 660 C C . LEU A 1 88 ? -49.014 -35.415 27.143 1.00 49.66 88 LEU A C 1
ATOM 662 O O . LEU A 1 88 ? -48.922 -34.245 27.499 1.00 49.66 88 LEU A O 1
ATOM 666 N N . THR A 1 89 ? -50.097 -35.901 26.528 1.00 48.12 89 THR A N 1
ATOM 667 C CA . THR A 1 89 ? -51.507 -35.433 26.588 1.00 48.12 89 THR A CA 1
ATOM 668 C C . THR A 1 89 ? -52.250 -36.294 25.554 1.00 48.12 89 THR A C 1
ATOM 670 O O . THR A 1 89 ? -51.860 -36.313 24.395 1.00 48.12 89 THR A O 1
ATOM 673 N N . ARG A 1 90 ? -53.259 -37.105 25.885 1.00 45.66 90 ARG A N 1
ATOM 674 C CA . ARG A 1 90 ? -54.485 -36.735 26.595 1.00 45.66 90 ARG A CA 1
ATOM 675 C C . ARG A 1 90 ? -55.218 -37.992 27.086 1.00 45.66 90 ARG A C 1
ATOM 677 O O . ARG A 1 90 ? -55.350 -38.952 26.337 1.00 45.66 90 ARG A O 1
ATOM 684 N N . ALA A 1 91 ? -55.723 -37.931 28.314 1.00 51.97 91 ALA A N 1
ATOM 685 C CA . ALA A 1 91 ? -56.780 -38.798 28.820 1.00 51.97 91 ALA A CA 1
ATOM 686 C C . ALA A 1 91 ? -58.138 -38.391 28.218 1.00 51.97 91 ALA A C 1
ATOM 688 O O . ALA A 1 91 ? -58.429 -37.195 28.105 1.00 51.97 91 ALA A O 1
ATOM 689 N N . GLY A 1 92 ? -58.953 -39.380 27.860 1.00 45.78 92 GLY A N 1
ATOM 690 C CA . GLY A 1 92 ? -60.317 -39.239 27.355 1.00 45.78 92 GLY A CA 1
ATOM 691 C C . GLY A 1 92 ? -60.817 -40.577 26.857 1.00 45.78 92 GLY A C 1
ATOM 692 O O . GLY A 1 92 ? -60.535 -40.868 25.678 1.00 45.78 92 GLY A O 1
#

Sequence (92 aa):
MQTWATRISDLTSRGMTYAEIGERIGLAPSTVGDLASGRSKSPRGEAAIRLNDLHRQRMNQRVEDQHEPHRTSAASAGATAEAAQVVLTRAG

InterPro domains:
  IPR001387 Cro/C1-type, helix-turn-helix domain [cd00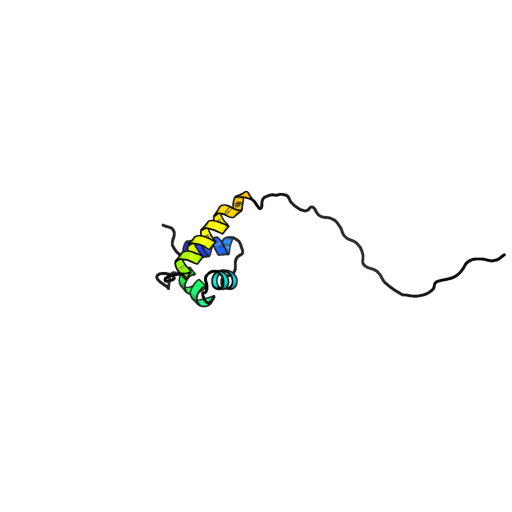093] (13-51)
  IPR010982 Lambda repressor-like, DNA-binding domain superfamily [SSF47413] (12-56)

Foldseek 3Di:
DCFLLNLLVVVVVVPDALPNLCVQLVHHSVVSVCRNVCVDVADDDSSRVRSVVVSVVVVVVPPPVPPDDDDDDDDDDDDDPPDDDDDDDDDD

Radius of gyration: 26.08 Å; chains: 1; bounding box: 77×56×42 Å